Protein AF-R7AY74-F1 (afdb_monomer_lite)

Foldseek 3Di:
DKKWFFDLPQQDPPPPADWDQDPVRGTGGDIWDDDDDLVFDAPDCVSVVVRVVVVCVVTDDPSTHTDDMDDDDPPDDDPVPGDPDPPDDDDPPDDPVVVVVVVVVVVVVRVVRVVVVVVLVVQCVVPNVVSDDDPVCPDPPRCSVVVSCDDPNHRD

Secondary structure (DSSP, 8-state):
-EEEEEPSSS--TT--S-EEE-TTS-EEEPPEEE----SS----HHHHHHHHHHHHHHH--TTSPEEEEEE---S---GGGS-S-------TT--HHHHHHHHHHHHHHHHHHHHHHHHHHHHHHHH-TTSS--GGGGSTT--HHHHHTEETTEE-

Structure (mmCIF, N/CA/C/O backbone):
data_AF-R7AY74-F1
#
_entry.id   AF-R7AY74-F1
#
loop_
_atom_site.group_PDB
_atom_site.id
_atom_site.type_symbol
_atom_site.label_atom_id
_atom_site.label_alt_id
_atom_site.label_comp_id
_atom_site.label_asym_id
_atom_site.label_entity_id
_atom_site.label_seq_id
_atom_site.pdbx_PDB_ins_code
_atom_site.Cartn_x
_atom_site.Cartn_y
_atom_site.Cartn_z
_atom_site.occupancy
_atom_site.B_iso_or_equiv
_atom_site.auth_seq_id
_atom_site.auth_comp_id
_atom_site.auth_asym_id
_atom_site.auth_atom_id
_atom_site.pdbx_PDB_model_num
ATOM 1 N N . MET A 1 1 ? -2.969 -9.988 -0.281 1.00 94.00 1 MET A N 1
ATOM 2 C CA . MET A 1 1 ? -2.135 -10.478 -1.399 1.00 94.00 1 MET A CA 1
ATOM 3 C C . MET A 1 1 ? -1.436 -9.290 -2.032 1.00 94.00 1 MET A C 1
ATOM 5 O O . MET A 1 1 ? -2.048 -8.232 -2.137 1.00 94.00 1 MET A O 1
ATOM 9 N N . LEU A 1 2 ? -0.169 -9.459 -2.392 1.00 97.44 2 LEU A N 1
ATOM 10 C CA . LEU A 1 2 ? 0.653 -8.479 -3.086 1.00 97.44 2 LEU A CA 1
ATOM 11 C C . LEU A 1 2 ? 1.117 -9.087 -4.405 1.00 97.44 2 LEU A C 1
ATOM 13 O O . LEU A 1 2 ? 1.484 -10.261 -4.466 1.00 97.44 2 LEU A O 1
ATOM 17 N N . THR A 1 3 ? 1.098 -8.281 -5.454 1.00 97.75 3 THR A N 1
ATOM 18 C CA . THR A 1 3 ? 1.576 -8.668 -6.774 1.00 97.75 3 THR A CA 1
ATOM 19 C C . THR A 1 3 ? 2.360 -7.516 -7.376 1.00 97.75 3 THR A C 1
ATOM 21 O O . THR A 1 3 ? 1.857 -6.395 -7.428 1.00 97.75 3 THR A O 1
ATOM 24 N N . VAL A 1 4 ? 3.579 -7.785 -7.832 1.00 97.50 4 VAL A N 1
ATOM 25 C CA . VAL A 1 4 ? 4.525 -6.794 -8.346 1.00 97.50 4 VAL A CA 1
ATOM 26 C C . VAL A 1 4 ? 4.978 -7.225 -9.735 1.00 97.50 4 VAL A C 1
ATOM 28 O O . VAL A 1 4 ? 5.494 -8.322 -9.925 1.00 97.50 4 VAL A O 1
ATOM 31 N N . GLY A 1 5 ? 4.743 -6.359 -10.716 1.00 96.56 5 GLY A N 1
ATOM 32 C CA . GLY A 1 5 ? 5.244 -6.522 -12.075 1.00 96.56 5 GLY A CA 1
ATOM 33 C C . GLY A 1 5 ? 6.452 -5.625 -12.300 1.00 96.56 5 GLY A C 1
ATOM 34 O O . GLY A 1 5 ? 6.396 -4.429 -11.992 1.00 96.56 5 GLY A O 1
ATOM 35 N N . TYR A 1 6 ? 7.507 -6.200 -12.860 1.00 96.81 6 TYR A N 1
ATOM 36 C CA . TYR A 1 6 ? 8.756 -5.505 -13.144 1.00 96.81 6 TYR A CA 1
ATOM 37 C C . TYR A 1 6 ? 8.728 -4.790 -14.500 1.00 96.81 6 TYR A C 1
ATOM 39 O O . TYR A 1 6 ? 7.874 -5.052 -15.354 1.00 96.81 6 TYR A O 1
ATOM 47 N N . ASP A 1 7 ? 9.631 -3.831 -14.663 1.00 95.81 7 ASP A N 1
ATOM 48 C CA . ASP A 1 7 ? 9.886 -3.152 -15.929 1.00 95.81 7 ASP A CA 1
ATOM 49 C C . ASP A 1 7 ? 10.741 -4.048 -16.850 1.00 95.81 7 ASP A C 1
ATOM 51 O O . ASP A 1 7 ? 11.424 -4.966 -16.400 1.00 95.81 7 ASP A O 1
ATOM 55 N N . TYR A 1 8 ? 10.674 -3.800 -18.158 1.00 94.31 8 TYR A N 1
ATOM 56 C CA . TYR A 1 8 ? 11.547 -4.451 -19.142 1.00 94.31 8 TYR A CA 1
ATOM 57 C C . TYR A 1 8 ? 12.929 -3.781 -19.200 1.00 94.31 8 TYR A C 1
ATOM 59 O O . TYR A 1 8 ? 13.853 -4.298 -19.822 1.00 94.31 8 TYR A O 1
ATOM 67 N N . THR A 1 9 ? 13.057 -2.596 -18.599 1.00 94.38 9 THR A N 1
ATOM 68 C CA . THR A 1 9 ? 14.299 -1.830 -18.490 1.00 94.38 9 THR A CA 1
ATOM 69 C C . THR A 1 9 ? 15.007 -2.091 -17.163 1.00 94.38 9 THR A C 1
ATOM 71 O O . THR A 1 9 ? 14.381 -2.457 -16.169 1.00 94.38 9 THR A O 1
ATOM 74 N N . GLY A 1 10 ? 16.328 -1.888 -17.139 1.00 92.38 10 GLY A N 1
ATOM 75 C CA . GLY A 1 10 ? 17.119 -2.010 -15.910 1.00 92.38 10 GLY A CA 1
ATOM 76 C C . GLY A 1 10 ? 17.277 -3.445 -15.400 1.00 92.38 10 GLY A C 1
ATOM 77 O O . GLY A 1 10 ? 17.549 -3.633 -14.220 1.00 92.38 10 GLY A O 1
ATOM 78 N N . ILE A 1 11 ? 17.093 -4.447 -16.266 1.00 95.12 11 ILE A N 1
ATOM 79 C CA . ILE A 1 11 ? 17.371 -5.850 -15.947 1.00 95.12 11 ILE A CA 1
ATOM 80 C C . ILE A 1 11 ? 18.897 -6.047 -15.986 1.00 95.12 11 ILE A C 1
ATOM 82 O O . ILE A 1 11 ? 19.497 -5.739 -17.019 1.00 95.12 11 ILE A O 1
ATOM 86 N N . PRO A 1 12 ? 19.536 -6.531 -14.904 1.00 94.56 12 PRO A N 1
ATOM 87 C CA . PRO A 1 12 ? 20.966 -6.835 -14.907 1.00 94.56 12 PRO A CA 1
ATOM 88 C C . PRO A 1 12 ? 21.336 -7.882 -15.969 1.00 94.56 12 PRO A C 1
ATOM 90 O O . PRO A 1 12 ? 20.572 -8.816 -16.206 1.00 94.56 12 PRO A O 1
ATOM 93 N N . GLU A 1 13 ? 22.514 -7.761 -16.586 1.00 92.06 13 GLU A N 1
ATOM 94 C CA . GLU A 1 13 ? 22.990 -8.727 -17.595 1.00 92.06 13 GLU A CA 1
ATOM 95 C C . GLU A 1 13 ? 23.191 -10.134 -17.011 1.00 92.06 13 GLU A C 1
ATOM 97 O O . GLU A 1 13 ? 23.006 -11.134 -17.700 1.00 92.06 13 GLU A O 1
ATOM 102 N N . ASP A 1 14 ? 23.519 -10.213 -15.721 1.00 94.69 14 ASP A N 1
ATOM 103 C CA . ASP A 1 14 ? 23.696 -11.438 -14.943 1.00 94.69 14 ASP A CA 1
ATOM 104 C C . ASP A 1 14 ? 22.393 -11.920 -14.275 1.00 94.69 14 ASP A C 1
ATOM 106 O O . ASP A 1 14 ? 22.417 -12.732 -13.343 1.00 94.69 14 ASP A O 1
ATOM 110 N N . TYR A 1 15 ? 21.231 -11.423 -14.714 1.00 94.12 15 TYR A N 1
ATOM 111 C CA . TYR A 1 15 ? 19.952 -11.832 -14.147 1.00 94.12 15 TYR A CA 1
ATOM 112 C C . TYR A 1 15 ? 19.652 -13.307 -14.450 1.00 94.12 15 TYR A C 1
ATOM 114 O O . TYR A 1 15 ? 19.253 -13.678 -15.549 1.00 94.12 15 TYR A O 1
ATOM 122 N N . ALA A 1 16 ? 19.800 -14.148 -13.428 1.00 92.69 16 ALA A N 1
ATOM 123 C CA . ALA A 1 16 ? 19.565 -15.590 -13.507 1.00 92.69 16 ALA A CA 1
ATOM 124 C C . ALA A 1 16 ? 18.092 -16.008 -13.312 1.00 92.69 16 ALA A C 1
ATOM 126 O O . ALA A 1 16 ? 17.791 -17.201 -13.285 1.00 92.69 16 ALA A O 1
ATOM 127 N N . GLY A 1 17 ? 17.178 -15.054 -13.102 1.00 92.69 17 GLY A N 1
ATOM 128 C CA . GLY A 1 17 ? 15.763 -15.351 -12.882 1.00 92.69 17 GLY A CA 1
ATOM 129 C C . GLY A 1 17 ? 14.995 -15.611 -14.178 1.00 92.69 17 GLY A C 1
ATOM 130 O O . GLY A 1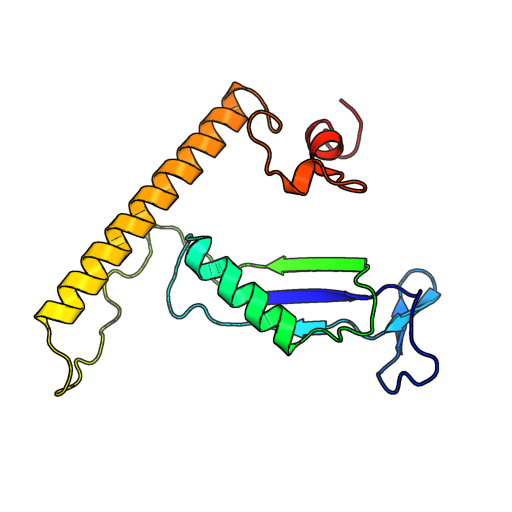 17 ? 15.458 -15.320 -15.280 1.00 92.69 17 GLY A O 1
ATOM 131 N N . THR A 1 18 ? 13.782 -16.142 -14.041 1.00 95.62 18 THR A N 1
ATOM 132 C CA . THR A 1 18 ? 12.907 -16.428 -15.181 1.00 95.62 18 THR A CA 1
ATOM 133 C C . THR A 1 18 ? 12.481 -15.140 -15.880 1.00 95.62 18 THR A C 1
ATOM 135 O O . THR A 1 18 ? 11.996 -14.200 -15.245 1.00 95.62 18 THR A O 1
ATOM 138 N N . LEU A 1 19 ? 12.612 -15.127 -17.204 1.00 95.88 19 LEU A N 1
ATOM 139 C CA . LEU A 1 19 ? 12.103 -14.070 -18.069 1.00 95.88 19 LEU A CA 1
ATOM 140 C C . LEU A 1 19 ? 10.875 -14.569 -18.833 1.00 95.88 19 LEU A C 1
ATOM 142 O O . LEU A 1 19 ? 10.835 -15.709 -19.295 1.00 95.88 19 LEU A O 1
ATOM 146 N N . GLU A 1 20 ? 9.886 -13.701 -18.997 1.00 95.31 20 GLU A N 1
ATOM 147 C CA . GLU A 1 20 ? 8.658 -13.969 -19.741 1.00 95.31 20 GLU A CA 1
ATOM 148 C C . GLU A 1 20 ? 8.378 -12.851 -20.752 1.00 95.31 20 GLU A C 1
ATOM 150 O O . GLU A 1 20 ? 8.834 -11.716 -20.596 1.00 95.31 20 GLU A O 1
ATOM 155 N N . GLN A 1 21 ? 7.636 -13.159 -21.818 1.00 94.62 21 GLN A N 1
ATOM 156 C CA . GLN A 1 21 ? 7.152 -12.124 -22.728 1.00 94.62 21 GLN A CA 1
ATOM 157 C C . GLN A 1 21 ? 5.827 -11.567 -22.228 1.00 94.62 21 GLN A C 1
ATOM 159 O O . GLN A 1 21 ? 4.860 -12.299 -22.020 1.00 94.62 21 GLN A O 1
ATOM 164 N N . ASN A 1 22 ? 5.769 -10.248 -22.063 1.00 90.50 22 ASN A N 1
ATOM 165 C CA . ASN A 1 22 ? 4.524 -9.581 -21.717 1.00 90.50 22 ASN A CA 1
ATOM 166 C C . ASN A 1 22 ? 3.594 -9.437 -22.938 1.00 90.50 22 ASN A C 1
ATOM 168 O O . ASN A 1 22 ? 3.969 -9.695 -24.079 1.00 90.50 22 ASN A O 1
ATOM 172 N N . HIS A 1 23 ? 2.377 -8.940 -22.699 1.00 88.19 23 HIS A N 1
ATOM 173 C CA . HIS A 1 23 ? 1.374 -8.700 -23.746 1.00 88.19 23 HIS A CA 1
ATOM 174 C C . HIS A 1 23 ? 1.849 -7.766 -24.882 1.00 88.19 23 HIS A C 1
ATOM 176 O O . HIS A 1 23 ? 1.306 -7.807 -25.979 1.00 88.19 23 HIS A O 1
ATOM 182 N N . TYR A 1 24 ? 2.873 -6.943 -24.638 1.00 90.44 24 TYR A N 1
ATOM 183 C CA . TYR A 1 24 ? 3.458 -6.017 -25.613 1.00 90.44 24 TYR A CA 1
ATOM 184 C C . TYR A 1 24 ? 4.696 -6.593 -26.329 1.00 90.44 24 TYR A C 1
ATOM 186 O O . TYR A 1 24 ? 5.415 -5.845 -26.993 1.00 90.44 24 TYR A O 1
ATOM 194 N N . GLY A 1 25 ? 4.987 -7.890 -26.166 1.00 92.69 25 GLY A N 1
ATOM 195 C CA . GLY A 1 25 ? 6.137 -8.564 -26.779 1.00 92.69 25 GLY A CA 1
ATOM 196 C C . GLY A 1 25 ? 7.492 -8.159 -26.194 1.00 92.69 25 GLY A C 1
ATOM 197 O O . GLY A 1 25 ? 8.523 -8.325 -26.842 1.00 92.69 25 GLY A O 1
ATOM 198 N N . LYS A 1 26 ? 7.519 -7.568 -24.993 1.00 94.12 26 LYS A N 1
ATOM 199 C CA . LYS A 1 26 ? 8.767 -7.233 -24.293 1.00 94.12 26 LYS A CA 1
ATOM 200 C C . LYS A 1 26 ? 9.140 -8.349 -23.329 1.00 94.12 26 LYS A C 1
ATOM 202 O O . LYS A 1 26 ? 8.284 -8.822 -22.582 1.00 94.12 26 LYS A O 1
ATOM 207 N N . THR A 1 27 ? 10.422 -8.698 -23.312 1.00 94.94 27 THR A N 1
ATOM 208 C CA . THR A 1 27 ? 11.013 -9.575 -22.300 1.00 94.94 27 THR A CA 1
ATOM 209 C C . THR A 1 27 ? 11.051 -8.846 -20.964 1.00 94.94 27 THR A C 1
ATOM 211 O O . THR A 1 27 ? 11.649 -7.776 -20.857 1.00 94.94 27 THR A O 1
ATOM 214 N N . VAL A 1 28 ? 10.390 -9.407 -19.959 1.00 96.06 28 VAL A N 1
ATOM 215 C CA . VAL A 1 28 ? 10.325 -8.875 -18.596 1.00 96.06 28 VAL A CA 1
ATOM 216 C C . VAL A 1 28 ? 10.671 -9.971 -17.592 1.00 96.06 28 VAL A C 1
ATOM 218 O O . VAL A 1 28 ? 10.434 -11.146 -17.877 1.00 96.06 28 VAL A O 1
ATOM 221 N N . PRO A 1 29 ? 11.194 -9.623 -16.409 1.00 96.94 29 PRO A N 1
ATOM 222 C CA . PRO A 1 29 ? 11.307 -10.571 -15.313 1.00 96.94 29 PRO A CA 1
ATOM 223 C C . PRO A 1 29 ? 9.933 -11.076 -14.884 1.00 96.94 29 PRO A C 1
ATOM 225 O O . PRO A 1 29 ? 8.963 -10.308 -14.858 1.00 96.94 29 PRO A O 1
ATOM 228 N N . GLN A 1 30 ? 9.872 -12.352 -14.511 1.00 95.69 30 GLN A N 1
ATOM 229 C CA . GLN A 1 30 ? 8.656 -12.957 -13.991 1.00 95.69 30 GLN A CA 1
ATOM 230 C C . GLN A 1 30 ? 8.137 -12.172 -12.780 1.00 95.69 30 GLN A C 1
ATOM 232 O O . GLN A 1 30 ? 8.888 -11.791 -11.880 1.00 95.69 30 GLN A O 1
ATOM 237 N N . MET A 1 31 ? 6.830 -11.923 -12.761 1.00 95.38 31 MET A N 1
ATOM 238 C CA . MET A 1 31 ? 6.183 -11.182 -11.680 1.00 95.38 31 MET A CA 1
ATOM 239 C C . MET A 1 31 ? 6.370 -11.832 -10.300 1.00 95.38 31 MET A C 1
ATOM 241 O O . MET A 1 31 ? 6.220 -13.043 -10.129 1.00 95.38 31 MET A O 1
ATOM 245 N N . ALA A 1 32 ? 6.588 -11.000 -9.281 1.00 96.31 32 ALA A N 1
ATOM 246 C CA . ALA A 1 32 ? 6.558 -11.438 -7.892 1.00 96.31 32 ALA A CA 1
ATOM 247 C C . ALA A 1 32 ? 5.123 -11.406 -7.357 1.00 96.31 32 ALA A C 1
ATOM 249 O O . ALA A 1 32 ? 4.367 -10.458 -7.587 1.00 96.31 32 ALA A O 1
ATOM 250 N N . HIS A 1 33 ? 4.731 -12.440 -6.622 1.00 96.81 33 HIS A N 1
ATOM 251 C CA . HIS A 1 33 ? 3.422 -12.512 -5.988 1.00 96.81 33 HIS A CA 1
ATOM 252 C C . HIS A 1 33 ? 3.519 -13.215 -4.638 1.00 96.81 33 HIS A C 1
ATOM 254 O O . HIS A 1 33 ? 4.356 -14.087 -4.433 1.00 96.81 33 HIS A O 1
ATOM 260 N N . GLY A 1 34 ? 2.654 -12.826 -3.707 1.00 96.69 34 GLY A N 1
ATOM 261 C CA . GLY A 1 34 ? 2.621 -13.421 -2.381 1.00 96.69 34 GLY A CA 1
ATOM 262 C C . GLY A 1 34 ? 1.381 -13.029 -1.592 1.00 96.69 34 GLY A C 1
ATOM 263 O O . GLY A 1 34 ? 0.638 -12.102 -1.934 1.00 96.69 34 GLY A O 1
ATOM 264 N N . SER A 1 35 ? 1.140 -13.732 -0.494 1.00 96.69 35 SER A N 1
ATOM 265 C CA . SER A 1 35 ? 0.045 -13.440 0.426 1.00 96.69 35 SER A CA 1
ATOM 266 C C . SER A 1 35 ? 0.504 -13.585 1.864 1.00 96.69 35 SER A C 1
ATOM 268 O O . SER A 1 35 ? 1.280 -14.477 2.178 1.00 96.69 35 SER A O 1
ATOM 270 N N . THR A 1 36 ? -0.023 -12.737 2.742 1.00 96.44 36 THR A N 1
ATOM 271 C CA . THR A 1 36 ? 0.223 -12.808 4.181 1.00 96.44 36 THR A CA 1
ATOM 272 C C . THR A 1 36 ? -1.104 -12.683 4.921 1.00 96.44 36 THR A C 1
ATOM 274 O O . THR A 1 36 ? -1.994 -11.949 4.478 1.00 96.44 36 THR A O 1
ATOM 277 N N . ASN A 1 37 ? -1.242 -13.420 6.022 1.00 94.94 37 ASN A N 1
ATOM 278 C CA . ASN A 1 37 ? -2.409 -13.356 6.894 1.00 94.94 37 ASN A CA 1
ATOM 279 C C . ASN A 1 37 ? -2.177 -12.308 7.985 1.00 94.94 37 ASN A C 1
ATOM 281 O O . ASN A 1 37 ? -1.113 -12.259 8.596 1.00 94.94 37 ASN A O 1
ATOM 285 N N . LEU A 1 38 ? -3.198 -11.496 8.264 1.00 91.81 38 LEU A N 1
ATOM 286 C CA . LEU A 1 38 ? -3.146 -10.462 9.308 1.00 91.81 38 LEU A CA 1
ATOM 287 C C . LEU A 1 38 ? -3.487 -11.003 10.709 1.00 91.81 38 LEU A C 1
ATOM 289 O O . LEU A 1 38 ? -3.476 -10.251 11.680 1.00 91.81 38 LEU A O 1
ATOM 293 N N . GLY A 1 39 ? -3.837 -12.288 10.818 1.00 89.19 39 GLY A N 1
ATOM 294 C CA . GLY A 1 39 ? -4.219 -12.961 12.067 1.00 89.19 39 GLY A CA 1
ATOM 295 C C . GLY A 1 39 ? -5.629 -12.631 12.571 1.00 89.19 39 GLY A C 1
ATOM 296 O O . GLY A 1 39 ? -6.252 -13.468 13.211 1.00 89.19 39 GLY A O 1
ATOM 297 N N . ARG A 1 40 ? -6.163 -11.451 12.243 1.00 87.94 40 ARG A N 1
ATOM 298 C CA . ARG A 1 40 ? -7.545 -11.039 12.530 1.00 87.94 40 ARG A CA 1
ATOM 299 C C . ARG A 1 40 ? -8.118 -10.189 11.400 1.00 87.94 40 ARG A C 1
ATOM 301 O O . ARG A 1 40 ? -7.366 -9.604 10.617 1.00 87.94 40 ARG A O 1
ATOM 308 N N . PHE A 1 41 ? -9.441 -10.057 11.361 1.00 91.12 41 PHE A N 1
ATOM 309 C CA . PHE A 1 41 ? -10.093 -9.047 10.530 1.00 91.12 41 PHE A CA 1
ATOM 310 C C . PHE A 1 41 ? -9.737 -7.650 11.045 1.00 91.12 41 PHE A C 1
ATOM 312 O O . PHE A 1 41 ? -9.829 -7.375 12.240 1.00 91.12 41 PHE A O 1
ATOM 319 N N . THR A 1 42 ? -9.289 -6.769 10.154 1.00 90.25 42 THR A N 1
ATOM 320 C CA . THR A 1 42 ? -8.891 -5.407 10.517 1.00 90.25 42 THR A CA 1
ATOM 321 C C . THR A 1 42 ? -9.041 -4.459 9.334 1.00 90.25 42 THR A C 1
ATOM 323 O O . THR A 1 42 ? -8.845 -4.849 8.185 1.00 90.25 42 THR A O 1
ATOM 326 N N . ALA A 1 43 ? -9.365 -3.202 9.633 1.00 90.88 43 ALA A N 1
ATOM 327 C CA . ALA A 1 43 ? -9.334 -2.082 8.692 1.00 90.88 43 ALA A CA 1
ATOM 328 C C . ALA A 1 43 ? -8.227 -1.061 9.037 1.00 90.88 43 ALA A C 1
ATOM 330 O O . ALA A 1 43 ? -8.140 0.004 8.426 1.00 90.88 43 ALA A O 1
ATOM 331 N N . SER A 1 44 ? -7.374 -1.366 10.022 1.00 90.44 44 SER A N 1
ATOM 332 C CA . SER A 1 44 ? -6.303 -0.472 10.468 1.00 90.44 44 SER A CA 1
ATOM 333 C C . SER A 1 44 ? -5.147 -0.473 9.469 1.00 90.44 44 SER A C 1
ATOM 335 O O . SER A 1 44 ? -4.505 -1.501 9.228 1.00 90.44 44 SER A O 1
ATOM 337 N N . ALA A 1 45 ? -4.823 0.701 8.926 1.00 90.38 45 ALA A N 1
ATOM 338 C CA . ALA A 1 45 ? -3.653 0.876 8.078 1.00 90.38 45 ALA A CA 1
ATOM 339 C C . ALA A 1 45 ? -2.362 0.642 8.875 1.00 90.38 45 ALA A C 1
ATOM 341 O O . ALA A 1 45 ? -1.403 0.111 8.320 1.00 90.38 45 ALA A O 1
ATOM 342 N N . ARG A 1 46 ? -2.353 0.942 10.183 1.00 90.75 46 ARG A N 1
ATOM 343 C CA . ARG A 1 46 ? -1.219 0.639 11.077 1.00 90.75 46 ARG A CA 1
ATOM 344 C C . ARG A 1 46 ? -0.913 -0.855 11.173 1.00 90.75 46 ARG A C 1
ATOM 346 O O . ARG A 1 46 ? 0.230 -1.208 11.425 1.00 90.75 46 ARG A O 1
ATOM 353 N N . THR A 1 47 ? -1.909 -1.717 10.965 1.00 91.69 47 THR A N 1
ATOM 354 C CA . THR A 1 47 ? -1.712 -3.175 10.922 1.00 91.69 47 THR A CA 1
ATOM 355 C C . THR A 1 47 ? -1.420 -3.657 9.500 1.00 91.69 47 THR A C 1
ATOM 357 O O . THR A 1 47 ? -0.500 -4.443 9.286 1.00 91.69 47 THR A O 1
ATOM 360 N N . MET A 1 48 ? -2.173 -3.170 8.509 1.00 94.44 48 MET A N 1
ATOM 361 C CA . MET A 1 48 ? -2.054 -3.635 7.123 1.00 94.44 48 MET A CA 1
ATOM 362 C C . MET A 1 48 ? -0.744 -3.210 6.453 1.00 94.44 48 MET A C 1
ATOM 364 O O . MET A 1 48 ? -0.121 -4.020 5.772 1.00 94.44 48 MET A O 1
ATOM 368 N N . VAL A 1 49 ? -0.316 -1.955 6.627 1.00 94.44 49 VAL A N 1
ATOM 369 C CA . VAL A 1 49 ? 0.855 -1.412 5.922 1.00 94.44 49 VAL A CA 1
ATOM 370 C C . VAL A 1 49 ? 2.136 -2.161 6.297 1.00 94.44 49 VAL A C 1
ATOM 372 O O . VAL A 1 49 ? 2.788 -2.643 5.373 1.00 94.44 49 VAL A O 1
ATOM 375 N N . PRO A 1 50 ? 2.489 -2.359 7.584 1.00 96.19 50 PRO A N 1
ATOM 376 C CA . PRO A 1 50 ? 3.692 -3.115 7.935 1.00 96.19 50 PRO A CA 1
ATOM 377 C C . PRO A 1 50 ? 3.673 -4.553 7.410 1.00 96.19 50 PRO A C 1
ATOM 379 O O . PRO A 1 50 ? 4.697 -5.053 6.958 1.00 96.19 50 PRO A O 1
ATOM 382 N N . ALA A 1 51 ? 2.508 -5.211 7.413 1.00 96.31 51 ALA A N 1
ATOM 383 C CA . ALA A 1 51 ? 2.378 -6.566 6.884 1.00 96.31 51 ALA A CA 1
ATOM 384 C C . ALA A 1 51 ? 2.635 -6.626 5.368 1.00 96.31 51 ALA A C 1
ATOM 386 O O . ALA A 1 51 ? 3.316 -7.534 4.897 1.00 96.31 51 ALA A O 1
ATOM 387 N N . VAL A 1 52 ? 2.121 -5.653 4.606 1.00 96.69 52 VAL A N 1
ATOM 388 C CA . VAL A 1 52 ? 2.367 -5.560 3.157 1.00 96.69 52 VAL A CA 1
ATOM 389 C C . VAL A 1 52 ? 3.814 -5.171 2.859 1.00 96.69 52 VAL A C 1
ATOM 391 O O . VAL A 1 52 ? 4.389 -5.719 1.926 1.00 96.69 52 VAL A O 1
ATOM 394 N N . VAL A 1 53 ? 4.415 -4.275 3.648 1.00 96.88 53 VAL A N 1
ATOM 395 C CA . VAL A 1 53 ? 5.833 -3.896 3.509 1.00 96.88 53 VAL A CA 1
ATOM 396 C C . VAL A 1 53 ? 6.738 -5.098 3.756 1.00 96.88 53 VAL A C 1
ATOM 398 O O . VAL A 1 53 ? 7.600 -5.373 2.932 1.00 96.88 53 VAL A O 1
ATOM 401 N N . ARG A 1 54 ? 6.496 -5.870 4.821 1.00 97.69 54 ARG A N 1
ATOM 402 C CA . ARG A 1 54 ? 7.252 -7.100 5.081 1.00 97.69 54 ARG A CA 1
ATOM 403 C C . ARG A 1 54 ? 7.125 -8.088 3.921 1.00 97.69 54 ARG A C 1
ATOM 405 O O . ARG A 1 54 ? 8.125 -8.587 3.427 1.00 97.69 54 ARG A O 1
ATOM 412 N N . LEU A 1 55 ? 5.902 -8.309 3.435 1.00 97.44 55 LEU A N 1
ATOM 413 C CA . LEU A 1 55 ? 5.674 -9.177 2.280 1.00 97.44 55 LEU A CA 1
ATOM 414 C C . LEU A 1 55 ? 6.405 -8.666 1.027 1.00 97.44 55 LEU A C 1
ATOM 416 O O . LEU A 1 55 ? 6.934 -9.467 0.269 1.00 97.44 55 LEU A O 1
ATOM 420 N N . TYR A 1 56 ? 6.446 -7.350 0.807 1.00 97.81 56 TYR A N 1
ATOM 421 C CA . TYR A 1 56 ? 7.200 -6.741 -0.289 1.00 97.81 56 TYR A CA 1
ATOM 422 C C . TYR A 1 56 ? 8.699 -7.031 -0.163 1.00 97.81 56 TYR A C 1
ATOM 424 O O . TYR A 1 56 ? 9.320 -7.450 -1.133 1.00 97.81 56 TYR A O 1
ATOM 432 N N . GLU A 1 57 ? 9.275 -6.850 1.025 1.00 97.06 57 GLU A N 1
ATOM 433 C CA . GLU A 1 57 ? 10.695 -7.119 1.274 1.00 97.06 57 GLU A CA 1
ATOM 434 C C . GLU A 1 57 ? 11.067 -8.595 1.099 1.00 97.06 57 GLU A C 1
ATOM 436 O O . GLU A 1 57 ? 12.191 -8.884 0.697 1.00 97.06 57 GLU A O 1
ATOM 441 N N . GLU A 1 58 ? 10.132 -9.507 1.374 1.00 97.38 58 GLU A N 1
ATOM 442 C CA . GLU A 1 58 ? 10.314 -10.952 1.212 1.00 97.38 58 GLU A CA 1
ATOM 443 C C . GLU A 1 58 ? 10.266 -11.401 -0.257 1.00 97.38 58 GLU A C 1
ATOM 445 O O . GLU A 1 58 ? 11.053 -12.260 -0.651 1.00 97.38 58 GLU A O 1
ATOM 450 N N . ILE A 1 59 ? 9.347 -10.859 -1.070 1.00 96.88 59 ILE A N 1
ATOM 451 C CA . ILE A 1 59 ? 9.075 -11.400 -2.419 1.00 96.88 59 ILE A CA 1
ATOM 452 C C . ILE A 1 59 ? 9.716 -10.615 -3.570 1.00 96.88 59 ILE A C 1
ATOM 45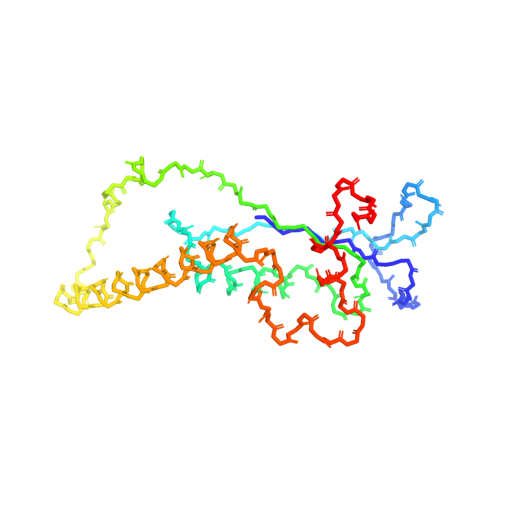4 O O . ILE A 1 59 ? 9.744 -11.118 -4.693 1.00 96.88 59 ILE A O 1
ATOM 458 N N . VAL A 1 60 ? 10.152 -9.372 -3.347 1.00 96.81 60 VAL A N 1
ATOM 459 C CA . VAL A 1 60 ? 10.597 -8.477 -4.429 1.00 96.81 60 VAL A CA 1
ATOM 460 C C . VAL A 1 60 ? 12.118 -8.475 -4.574 1.00 96.81 60 VAL A C 1
ATOM 462 O O . VAL A 1 60 ? 12.843 -8.222 -3.613 1.00 96.81 60 VAL A O 1
ATOM 465 N N . ASP A 1 61 ? 12.612 -8.676 -5.802 1.00 95.38 61 ASP A N 1
ATOM 466 C CA . ASP A 1 61 ? 14.034 -8.503 -6.123 1.00 95.38 61 ASP A CA 1
ATOM 467 C C . ASP A 1 61 ? 14.355 -7.006 -6.238 1.00 95.38 61 ASP A C 1
ATOM 469 O O . ASP A 1 61 ? 13.882 -6.306 -7.135 1.00 95.38 61 ASP A O 1
ATOM 473 N N . LYS A 1 62 ? 15.189 -6.515 -5.317 1.00 94.69 62 LYS A N 1
ATOM 474 C CA . LYS A 1 62 ? 15.578 -5.101 -5.215 1.00 94.69 62 LYS A CA 1
ATOM 475 C C . LYS A 1 62 ? 16.459 -4.623 -6.374 1.00 94.69 62 LYS A C 1
ATOM 477 O O . LYS A 1 62 ? 16.648 -3.419 -6.515 1.00 94.69 62 LYS A O 1
ATOM 482 N N . ARG A 1 63 ? 17.010 -5.536 -7.181 1.00 95.06 63 ARG A N 1
ATOM 483 C CA . ARG A 1 63 ? 17.807 -5.202 -8.374 1.00 95.06 63 ARG A CA 1
ATOM 484 C C . ARG A 1 63 ? 16.936 -4.855 -9.579 1.00 95.06 63 ARG A C 1
ATOM 486 O O . ARG A 1 63 ? 17.451 -4.320 -10.552 1.00 95.06 63 ARG A O 1
ATOM 493 N N . LEU A 1 64 ? 15.642 -5.176 -9.529 1.00 96.12 64 LEU A N 1
ATOM 494 C CA . LEU A 1 64 ? 14.707 -4.963 -10.626 1.00 96.12 64 LEU A CA 1
ATOM 495 C C . LEU A 1 64 ? 13.860 -3.711 -10.401 1.00 96.12 64 LEU A C 1
ATOM 497 O O . LEU A 1 64 ? 13.430 -3.408 -9.286 1.00 96.12 64 LEU A O 1
ATOM 501 N N . LEU A 1 65 ? 13.557 -3.002 -11.487 1.00 96.50 65 LEU A N 1
ATOM 502 C CA . LEU A 1 65 ? 12.672 -1.843 -11.444 1.00 96.50 65 LEU A CA 1
ATOM 503 C C . LEU A 1 65 ? 11.208 -2.282 -11.398 1.00 96.50 65 LEU A C 1
ATOM 505 O O . LEU A 1 65 ? 10.759 -3.104 -12.197 1.00 96.50 65 LEU A O 1
ATOM 509 N N . VAL A 1 66 ? 10.438 -1.709 -10.475 1.00 95.75 66 VAL A N 1
ATOM 510 C CA . VAL A 1 66 ? 9.003 -1.981 -10.352 1.00 95.75 66 VAL A CA 1
ATOM 511 C C . VAL A 1 66 ? 8.223 -1.118 -11.339 1.00 95.75 66 VAL A C 1
ATOM 513 O O . VAL A 1 66 ? 8.277 0.108 -11.287 1.00 95.75 66 VAL A O 1
ATOM 516 N N . ARG A 1 67 ? 7.426 -1.761 -12.198 1.00 94.50 67 ARG A N 1
ATOM 517 C CA . ARG A 1 67 ? 6.540 -1.086 -13.158 1.00 94.50 67 ARG A CA 1
ATOM 518 C C . ARG A 1 67 ? 5.130 -0.896 -12.621 1.00 94.50 67 ARG A C 1
ATOM 520 O O . ARG A 1 67 ? 4.482 0.110 -12.905 1.00 94.50 67 ARG A O 1
ATOM 527 N N . ARG A 1 68 ? 4.612 -1.900 -11.911 1.00 93.56 68 ARG A N 1
ATOM 528 C CA . ARG A 1 68 ? 3.235 -1.924 -11.400 1.00 93.56 68 ARG A CA 1
ATOM 529 C C . ARG A 1 68 ? 3.129 -2.765 -10.139 1.00 93.56 68 ARG A C 1
ATOM 531 O O . ARG A 1 68 ? 3.843 -3.751 -9.985 1.00 93.56 68 ARG A O 1
ATOM 538 N N . MET A 1 69 ? 2.184 -2.410 -9.278 1.00 95.75 69 MET A N 1
ATOM 539 C CA . MET A 1 69 ? 1.913 -3.125 -8.037 1.00 95.75 69 MET A CA 1
ATOM 540 C C . MET A 1 69 ? 0.408 -3.185 -7.774 1.00 95.75 69 MET A C 1
ATOM 542 O O . MET A 1 69 ? -0.298 -2.192 -7.953 1.00 95.75 69 MET A O 1
ATOM 546 N N . TYR A 1 70 ? -0.063 -4.339 -7.310 1.00 96.38 70 TYR A N 1
ATOM 547 C CA . TYR A 1 70 ? -1.440 -4.576 -6.896 1.00 96.38 70 TYR A CA 1
ATOM 548 C C . TYR A 1 70 ? -1.466 -5.095 -5.463 1.00 96.38 70 TYR A C 1
ATOM 550 O O . TYR A 1 70 ? -0.749 -6.034 -5.119 1.00 96.38 70 TYR A O 1
ATOM 558 N N . VAL A 1 71 ? -2.326 -4.502 -4.639 1.00 95.88 71 VAL A N 1
ATOM 559 C CA . VAL A 1 71 ? -2.616 -4.974 -3.284 1.00 95.88 71 VAL A CA 1
ATOM 560 C C . VAL A 1 71 ? -4.085 -5.355 -3.231 1.00 95.88 71 VAL A C 1
ATOM 562 O O . VAL A 1 71 ? -4.949 -4.538 -3.541 1.00 95.88 71 VAL A O 1
ATOM 565 N N . VAL A 1 72 ? -4.360 -6.599 -2.847 1.00 96.44 72 VAL A N 1
ATOM 566 C CA . VAL A 1 72 ? -5.718 -7.150 -2.781 1.00 96.44 72 VAL A CA 1
ATOM 567 C C . VAL A 1 72 ? -6.006 -7.621 -1.360 1.00 96.44 72 VAL A C 1
ATOM 569 O O . VAL A 1 72 ? -5.250 -8.423 -0.794 1.00 96.44 72 VAL A O 1
ATOM 572 N N . ALA A 1 73 ? -7.097 -7.113 -0.787 1.00 94.88 73 ALA A N 1
ATOM 573 C CA . ALA A 1 73 ? -7.657 -7.602 0.465 1.00 94.88 73 ALA A CA 1
ATOM 574 C C . ALA A 1 73 ? -8.557 -8.810 0.173 1.00 94.88 73 ALA A C 1
ATOM 576 O O . ALA A 1 73 ? -9.518 -8.701 -0.584 1.00 94.88 73 ALA A O 1
ATOM 577 N N . ASN A 1 74 ? -8.233 -9.952 0.775 1.00 93.94 74 ASN A N 1
ATOM 578 C CA . ASN A 1 74 ? -9.008 -11.187 0.653 1.00 93.94 74 ASN A CA 1
ATOM 579 C C . ASN A 1 74 ? -9.841 -11.405 1.922 1.00 93.94 74 ASN A C 1
ATOM 581 O O . ASN A 1 74 ? -9.485 -10.883 2.978 1.00 93.94 74 ASN A O 1
ATOM 585 N N . HIS A 1 75 ? -10.909 -12.203 1.821 1.00 93.44 75 HIS A N 1
ATOM 586 C CA . HIS A 1 75 ? -11.810 -12.520 2.940 1.00 93.44 75 HIS A CA 1
ATOM 587 C C . HIS A 1 75 ? -12.404 -11.266 3.606 1.00 93.44 75 HIS A C 1
ATOM 589 O O . HIS A 1 75 ? -12.437 -11.141 4.826 1.00 93.44 75 HIS A O 1
ATOM 595 N N . VAL A 1 76 ? -12.842 -10.301 2.796 1.00 94.62 76 VAL A N 1
ATOM 59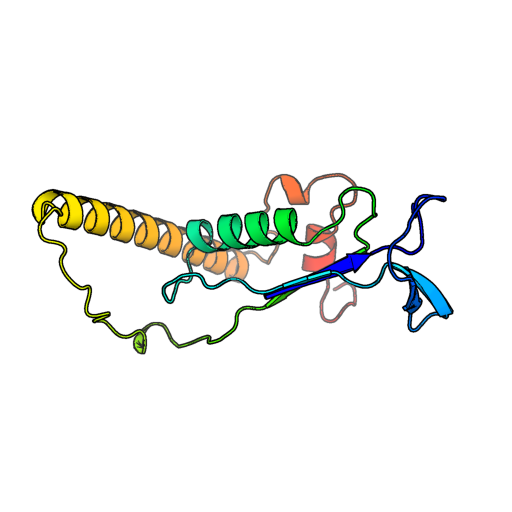6 C CA . VAL A 1 76 ? -13.462 -9.074 3.305 1.00 94.62 76 VAL A CA 1
ATOM 597 C C . VAL A 1 76 ? -14.854 -9.395 3.844 1.00 94.62 76 VAL A C 1
ATOM 599 O O . VAL A 1 76 ? -15.669 -9.996 3.148 1.00 94.62 76 VAL A O 1
ATOM 602 N N . ILE A 1 77 ? -15.126 -8.957 5.070 1.00 94.88 77 ILE A N 1
ATOM 603 C CA . ILE A 1 77 ? -16.427 -9.086 5.731 1.00 94.88 77 ILE A CA 1
ATOM 604 C C . ILE A 1 77 ? -16.918 -7.715 6.196 1.00 94.88 77 ILE A C 1
ATOM 606 O O . ILE A 1 77 ? -16.131 -6.773 6.328 1.00 94.88 77 ILE A O 1
ATOM 610 N N . ARG A 1 78 ? -18.226 -7.587 6.443 1.00 93.75 78 ARG A N 1
ATOM 611 C CA . ARG A 1 78 ? -18.775 -6.364 7.041 1.00 93.75 78 ARG A CA 1
ATOM 612 C C . ARG A 1 78 ? -18.346 -6.295 8.501 1.00 93.75 78 ARG A C 1
ATOM 614 O O . ARG A 1 78 ? -18.295 -7.308 9.187 1.00 93.75 78 ARG A O 1
ATOM 621 N N . GLU A 1 79 ? -18.104 -5.085 8.991 1.00 88.38 79 GLU A N 1
ATOM 622 C CA . GLU A 1 79 ? -17.640 -4.867 10.365 1.00 88.38 79 GLU A CA 1
ATOM 623 C C . GLU A 1 79 ? -18.587 -5.464 11.423 1.00 88.38 79 GLU A C 1
ATOM 625 O O . GLU A 1 79 ? -18.139 -6.027 12.414 1.00 88.38 79 GLU A O 1
ATOM 630 N N . GLN A 1 80 ? -19.897 -5.398 11.184 1.00 90.06 80 GLN A N 1
ATOM 631 C CA . GLN A 1 80 ? -20.921 -5.969 12.066 1.00 90.06 80 GLN A CA 1
ATOM 632 C C . GLN A 1 80 ? -20.928 -7.506 12.115 1.00 90.06 80 GLN A C 1
ATOM 634 O O . GLN A 1 80 ? -21.471 -8.071 13.059 1.00 90.06 80 GLN A O 1
ATOM 639 N N . ASP A 1 81 ? -20.332 -8.163 11.115 1.00 91.38 81 ASP A N 1
ATOM 640 C CA . ASP A 1 81 ? -20.266 -9.623 11.006 1.00 91.38 81 ASP A CA 1
ATOM 641 C C . ASP A 1 81 ? -18.935 -10.178 11.545 1.00 91.38 81 ASP A C 1
ATOM 643 O O . ASP A 1 81 ? -18.696 -11.383 11.477 1.00 91.38 81 ASP A O 1
ATOM 647 N N . VAL A 1 82 ? -18.041 -9.316 12.054 1.00 86.56 82 VAL A N 1
ATOM 648 C CA . VAL A 1 82 ? -16.769 -9.751 12.641 1.00 86.56 82 VAL A CA 1
ATOM 649 C C . VAL A 1 82 ? -17.067 -10.603 13.880 1.00 86.56 82 VAL A C 1
ATOM 651 O O . VAL A 1 82 ? -17.722 -10.110 14.806 1.00 86.56 82 VAL A O 1
ATOM 654 N N . PRO A 1 83 ? -16.589 -11.862 13.938 1.00 84.00 83 PRO A N 1
ATOM 655 C CA . PRO A 1 83 ? -16.765 -12.702 15.115 1.00 84.00 83 PRO A CA 1
ATOM 656 C C . PRO A 1 83 ? -16.175 -12.010 16.346 1.00 84.00 83 PRO A C 1
ATOM 658 O O . PRO A 1 83 ? -15.002 -11.635 16.346 1.00 84.00 83 PRO A O 1
ATOM 661 N N . ARG A 1 84 ? -16.993 -11.817 17.388 1.00 68.31 84 ARG A N 1
ATOM 662 C CA . ARG A 1 84 ? -16.556 -11.167 18.637 1.00 68.31 84 ARG A CA 1
ATOM 663 C C . ARG A 1 84 ? -15.586 -12.035 19.436 1.00 68.31 84 ARG A C 1
ATOM 665 O O . ARG A 1 84 ? -14.740 -11.500 20.146 1.00 68.31 84 ARG A O 1
ATOM 672 N N . ASP A 1 85 ? -15.680 -13.347 19.245 1.00 58.41 85 ASP A N 1
ATOM 673 C CA . ASP A 1 85 ? -14.968 -14.347 20.022 1.00 58.41 85 ASP A CA 1
ATOM 674 C C . ASP A 1 85 ? -14.067 -15.184 19.113 1.00 58.41 85 ASP A C 1
ATOM 676 O O . ASP A 1 85 ? -14.438 -16.247 18.620 1.00 58.41 85 ASP A O 1
ATOM 680 N N . THR A 1 86 ? -12.833 -14.734 18.906 1.00 56.84 86 THR A N 1
ATOM 681 C CA . THR A 1 86 ? -11.748 -15.708 18.753 1.00 56.84 86 THR A CA 1
ATOM 682 C C . THR A 1 86 ? -11.459 -16.238 20.146 1.00 56.84 86 THR A C 1
ATOM 684 O O . THR A 1 86 ? -10.878 -15.515 20.955 1.00 56.84 86 THR A O 1
ATOM 687 N N . CYS A 1 87 ? -11.889 -17.469 20.438 1.00 50.19 87 CYS A N 1
ATOM 688 C CA . CYS A 1 87 ? -11.454 -18.200 21.623 1.00 50.19 87 CYS A CA 1
ATOM 689 C C . CYS A 1 87 ? -9.921 -18.202 21.647 1.00 50.19 87 CYS A C 1
ATOM 691 O O . CYS A 1 87 ? -9.276 -18.949 20.915 1.00 50.19 87 CYS A O 1
ATOM 693 N N . MET A 1 88 ? -9.333 -17.314 22.443 1.00 57.28 88 MET A N 1
ATOM 694 C CA . MET A 1 88 ? -7.912 -17.356 22.735 1.00 57.28 88 MET A CA 1
ATOM 695 C C . MET A 1 88 ? -7.709 -18.419 23.801 1.00 57.28 88 MET A C 1
ATOM 697 O O . MET A 1 88 ? -8.322 -18.365 24.866 1.00 57.28 88 MET A O 1
ATOM 701 N N . GLN A 1 89 ? -6.839 -19.378 23.510 1.00 62.16 89 GLN A N 1
ATOM 702 C CA . GLN A 1 89 ? -6.300 -20.239 24.544 1.00 62.16 89 GLN A CA 1
ATOM 703 C C . GLN A 1 89 ? -5.484 -19.354 25.491 1.00 62.16 89 GLN A C 1
ATOM 705 O O . GLN A 1 89 ? -4.501 -18.742 25.076 1.00 62.16 89 GLN A O 1
ATOM 710 N N . LEU A 1 90 ? -5.940 -19.234 26.737 1.00 66.06 90 LEU A N 1
ATOM 711 C CA . LEU A 1 90 ? -5.170 -18.580 27.787 1.00 66.06 90 LEU A CA 1
ATOM 712 C C . LEU A 1 90 ? -3.944 -19.449 28.073 1.00 66.06 90 LEU A C 1
ATOM 714 O O . LEU A 1 90 ? -4.074 -20.654 28.290 1.00 66.06 90 LEU A O 1
ATOM 718 N N . ASP A 1 91 ? -2.765 -18.841 28.031 1.00 73.25 91 ASP A N 1
ATOM 719 C CA . ASP A 1 91 ? -1.527 -19.492 28.439 1.00 73.25 91 ASP A CA 1
ATOM 720 C C . ASP A 1 91 ? -1.314 -19.284 29.945 1.00 73.25 91 ASP A C 1
ATOM 722 O O . ASP A 1 91 ? -1.587 -18.206 30.474 1.00 73.25 91 ASP A O 1
ATOM 726 N N . LEU A 1 92 ? -0.818 -20.315 30.634 1.00 77.50 92 LEU A N 1
ATOM 727 C CA . LEU A 1 92 ? -0.580 -20.325 32.085 1.00 77.50 92 LEU A CA 1
ATOM 728 C C . LEU A 1 92 ? 0.413 -19.245 32.535 1.00 77.50 92 LEU A C 1
ATOM 730 O O . LEU A 1 92 ? 0.417 -18.865 33.703 1.00 77.50 92 LEU A O 1
ATOM 734 N N . PHE A 1 93 ? 1.238 -18.751 31.612 1.00 82.81 93 PHE A N 1
ATOM 735 C CA . PHE A 1 93 ? 2.256 -17.736 31.867 1.00 82.81 93 PHE A CA 1
ATOM 736 C C . PHE A 1 93 ? 1.824 -16.315 31.473 1.00 82.81 93 PHE A C 1
ATOM 738 O O . PHE A 1 93 ? 2.621 -15.386 31.585 1.00 82.81 93 PHE A O 1
ATOM 745 N N . THR A 1 94 ? 0.586 -16.120 31.003 1.00 77.25 94 THR A N 1
ATOM 746 C CA . THR A 1 94 ? 0.080 -14.791 30.625 1.00 77.25 94 THR A CA 1
ATOM 747 C C . THR A 1 94 ? -0.575 -14.102 31.818 1.00 77.25 94 THR A C 1
ATOM 749 O O . THR A 1 94 ? -1.555 -14.615 32.354 1.00 77.25 94 THR A O 1
ATOM 752 N N . ASP A 1 95 ? -0.091 -12.912 32.195 1.00 83.00 95 ASP A N 1
ATOM 753 C CA . ASP A 1 95 ? -0.783 -12.045 33.155 1.00 83.00 95 ASP A CA 1
ATOM 754 C C . ASP A 1 95 ? -2.081 -11.492 32.522 1.00 83.00 95 ASP A C 1
ATOM 756 O O . ASP A 1 95 ? -2.024 -10.726 31.546 1.00 83.00 95 ASP A O 1
ATOM 760 N N . PRO A 1 96 ? -3.270 -11.852 33.046 1.00 79.00 96 PRO A N 1
ATOM 761 C CA . PRO A 1 96 ? -4.541 -11.399 32.492 1.00 79.00 96 PRO A CA 1
ATOM 762 C C . PRO A 1 96 ? -4.725 -9.878 32.545 1.00 79.00 96 PRO A C 1
ATOM 764 O O . PRO A 1 96 ? -5.390 -9.322 31.663 1.00 79.00 96 PRO A O 1
ATOM 767 N N . ALA A 1 97 ? -4.162 -9.207 33.557 1.00 83.56 97 ALA A N 1
ATOM 768 C CA . ALA A 1 97 ? -4.289 -7.764 33.735 1.00 83.56 97 ALA A CA 1
ATOM 769 C C . ALA A 1 97 ? -3.485 -7.020 32.664 1.00 83.56 97 ALA A C 1
ATOM 771 O O . ALA A 1 97 ? -4.039 -6.190 31.940 1.00 83.56 97 ALA A O 1
ATOM 772 N N . GLU A 1 98 ? -2.223 -7.406 32.465 1.00 83.94 98 GLU A N 1
ATOM 773 C CA . GLU A 1 98 ? -1.375 -6.831 31.418 1.00 83.94 98 GLU A CA 1
ATOM 774 C C . GLU A 1 98 ? -1.982 -7.056 30.018 1.00 83.94 98 GLU A C 1
ATOM 776 O O . GLU A 1 98 ? -2.010 -6.161 29.167 1.00 83.94 98 GLU A O 1
ATOM 781 N N . GLN A 1 99 ? -2.544 -8.243 29.768 1.00 79.75 99 GLN A N 1
ATOM 782 C CA . GLN A 1 99 ? -3.202 -8.542 28.497 1.00 79.75 99 GLN A CA 1
ATOM 783 C C . GLN A 1 99 ? -4.486 -7.721 28.288 1.00 79.75 99 GLN A C 1
ATOM 785 O O . GLN A 1 99 ? -4.825 -7.375 27.151 1.00 79.75 99 GLN A O 1
ATOM 790 N N . ALA A 1 100 ? -5.243 -7.431 29.348 1.00 82.38 100 ALA A N 1
ATOM 791 C CA . ALA A 1 100 ? -6.423 -6.573 29.272 1.00 82.38 100 ALA A CA 1
ATOM 792 C C . ALA A 1 100 ? -6.039 -5.118 28.956 1.00 82.38 100 ALA A C 1
ATOM 794 O O . ALA A 1 100 ? -6.632 -4.520 28.055 1.00 82.38 100 ALA A O 1
ATOM 795 N N . GLU A 1 101 ? -5.007 -4.584 29.610 1.00 86.94 101 GLU A N 1
ATOM 796 C CA . GLU A 1 101 ? -4.501 -3.230 29.360 1.00 86.94 101 GLU A CA 1
ATOM 797 C C . GLU A 1 101 ? -3.997 -3.059 27.923 1.00 86.94 101 GLU A C 1
ATOM 799 O O . GLU A 1 101 ? -4.408 -2.130 27.222 1.00 86.94 101 GLU A O 1
ATOM 804 N N . ARG A 1 102 ? -3.179 -4.001 27.433 1.00 84.69 102 ARG A N 1
ATOM 805 C CA . ARG A 1 102 ? -2.691 -3.999 26.042 1.00 84.69 102 ARG A CA 1
ATOM 806 C C . ARG A 1 102 ? -3.845 -3.995 25.035 1.00 84.69 102 ARG A C 1
ATOM 808 O O . ARG A 1 102 ? -3.805 -3.254 24.052 1.00 84.69 102 ARG A O 1
ATOM 815 N N . ARG A 1 103 ? -4.895 -4.786 25.289 1.00 82.25 103 ARG A N 1
ATOM 816 C CA . ARG A 1 103 ? -6.098 -4.829 24.440 1.00 82.25 103 ARG A CA 1
ATOM 817 C C . ARG A 1 103 ? -6.864 -3.510 24.464 1.00 82.25 103 ARG A C 1
ATOM 819 O O . ARG A 1 103 ? -7.243 -3.031 23.398 1.00 82.25 103 ARG A O 1
ATOM 826 N N . ALA A 1 104 ? -7.063 -2.913 25.636 1.00 86.56 104 ALA A N 1
ATOM 827 C CA . ALA A 1 104 ? -7.750 -1.631 25.766 1.00 86.56 104 ALA A CA 1
ATOM 828 C C . ALA A 1 104 ? -6.999 -0.511 25.026 1.00 86.56 104 ALA A C 1
ATOM 830 O O . ALA A 1 104 ? -7.599 0.223 24.237 1.00 86.56 104 ALA A O 1
ATOM 831 N N . ALA A 1 105 ? -5.675 -0.438 25.195 1.00 88.88 105 ALA A N 1
ATOM 832 C CA . ALA A 1 105 ? -4.828 0.524 24.493 1.00 88.88 105 ALA A CA 1
ATOM 833 C C . ALA A 1 105 ? -4.891 0.336 22.967 1.00 88.88 105 ALA A C 1
ATOM 835 O O . ALA A 1 105 ? -5.022 1.304 22.213 1.00 88.88 105 ALA A O 1
ATOM 836 N N . GLN A 1 106 ? -4.854 -0.915 22.502 1.00 85.62 106 GLN A N 1
ATOM 837 C CA . GLN A 1 106 ? -4.978 -1.231 21.084 1.00 85.62 106 GLN A CA 1
ATOM 838 C C . GLN A 1 106 ? -6.346 -0.820 20.521 1.00 85.62 106 GLN A C 1
ATOM 840 O O . GLN A 1 106 ? -6.401 -0.170 19.477 1.00 85.62 106 GLN A O 1
ATOM 845 N N . GLN A 1 107 ? -7.442 -1.148 21.210 1.00 86.25 107 GLN A N 1
ATOM 846 C CA . GLN A 1 107 ? -8.795 -0.762 20.796 1.00 86.25 107 GLN A CA 1
ATOM 847 C C . GLN A 1 107 ? -8.950 0.760 20.722 1.00 86.25 107 GLN A C 1
ATOM 849 O O . GLN A 1 107 ? -9.526 1.284 19.767 1.00 86.25 107 GLN A O 1
ATOM 854 N N . GLN A 1 108 ? -8.395 1.487 21.693 1.00 90.75 108 GLN A N 1
ATOM 855 C CA . GLN A 1 108 ? -8.413 2.946 21.692 1.00 90.75 108 GLN A CA 1
ATOM 856 C C . GLN A 1 108 ? -7.650 3.519 20.489 1.00 90.75 108 GLN A C 1
ATOM 858 O O . GLN A 1 108 ? -8.159 4.415 19.811 1.00 90.75 108 GLN A O 1
ATOM 863 N N . ALA A 1 109 ? -6.464 2.986 20.185 1.00 89.50 109 ALA A N 1
ATOM 864 C CA . ALA A 1 109 ? -5.675 3.407 19.029 1.00 89.50 109 ALA A CA 1
ATOM 865 C C . ALA A 1 109 ? -6.398 3.125 17.698 1.00 89.50 109 ALA A C 1
ATOM 867 O O . ALA A 1 109 ? -6.425 3.984 16.814 1.00 89.50 109 ALA A O 1
ATOM 868 N N . GLU A 1 110 ? -7.0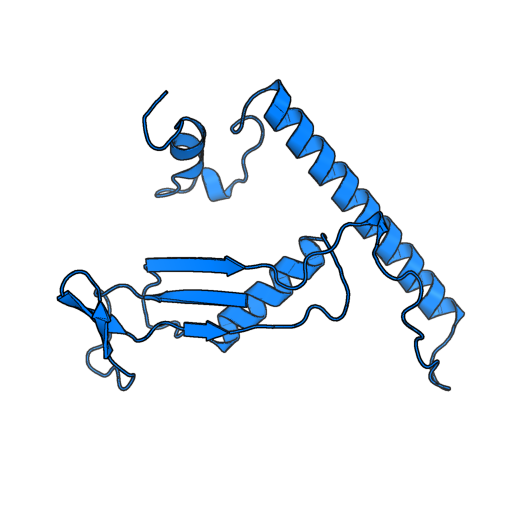27 1.953 17.566 1.00 88.31 110 GLU A N 1
ATOM 869 C CA . GLU A 1 110 ? -7.818 1.585 16.385 1.00 88.31 110 GLU A CA 1
ATOM 870 C C . GLU A 1 110 ? -9.039 2.508 16.216 1.00 88.31 110 GLU A C 1
ATOM 872 O O . GLU A 1 110 ? -9.329 2.963 15.106 1.00 88.31 110 GLU A O 1
ATOM 877 N N . GLN A 1 111 ? -9.717 2.868 17.310 1.00 90.75 111 GLN A N 1
ATOM 878 C CA . GLN A 1 111 ? -10.862 3.779 17.277 1.00 90.75 111 GLN A CA 1
ATOM 879 C C . GLN A 1 111 ? -10.462 5.212 16.890 1.00 90.75 111 GLN A C 1
ATOM 881 O O . GLN A 1 111 ? -11.160 5.862 16.103 1.00 90.75 111 GLN A O 1
ATOM 886 N N . GLN A 1 112 ? -9.334 5.706 17.409 1.00 91.94 112 GLN A N 1
ATOM 887 C CA . GLN A 1 112 ? -8.783 7.008 17.022 1.00 91.94 112 GLN A CA 1
ATOM 888 C C . GLN A 1 112 ? -8.430 7.037 15.531 1.00 91.94 112 GLN A C 1
ATOM 890 O O . GLN A 1 112 ? -8.828 7.959 14.817 1.00 91.94 112 GLN A O 1
ATOM 895 N N . GLU A 1 113 ? -7.744 6.002 15.038 1.00 92.69 113 GLU A N 1
ATOM 896 C CA . GLU A 1 113 ? -7.403 5.871 13.621 1.00 92.69 113 GLU A CA 1
ATOM 897 C C . GLU A 1 113 ? -8.661 5.861 12.744 1.00 92.69 113 GLU A C 1
ATOM 899 O O . GLU A 1 113 ? -8.745 6.600 11.761 1.00 92.69 113 GLU A O 1
ATOM 904 N N . LYS A 1 114 ? -9.675 5.081 13.125 1.00 91.94 114 LYS A N 1
ATOM 905 C CA . LYS A 1 114 ? -10.949 5.005 12.405 1.00 91.94 114 LYS A CA 1
ATOM 906 C C . LYS A 1 114 ? -11.652 6.362 12.332 1.00 91.94 114 LYS A C 1
ATOM 908 O O . LYS A 1 114 ? -12.185 6.723 11.282 1.00 91.94 114 LYS A O 1
ATOM 913 N N . SER A 1 115 ? -11.651 7.123 13.425 1.00 94.38 115 SER A N 1
ATOM 914 C CA . SER A 1 115 ? -12.220 8.477 13.464 1.00 94.38 115 SER A CA 1
ATOM 915 C C . SER A 1 115 ? -11.503 9.427 12.496 1.00 94.38 115 SER A C 1
ATOM 917 O O . SER A 1 115 ? -12.147 10.146 11.723 1.00 94.38 115 SER A O 1
ATOM 919 N N . LEU A 1 116 ? -10.169 9.366 12.454 1.00 93.19 116 LEU A N 1
ATOM 920 C CA . LEU A 1 116 ? -9.358 10.149 11.519 1.00 93.19 116 LEU A CA 1
ATOM 921 C C . LEU A 1 116 ? -9.650 9.770 10.063 1.00 93.19 116 LEU A C 1
ATOM 923 O O . LEU A 1 116 ? -9.890 10.650 9.237 1.00 93.19 116 LEU A O 1
ATOM 927 N N . GLN A 1 117 ? -9.700 8.474 9.746 1.00 92.06 117 GLN A N 1
ATOM 928 C CA . GLN A 1 117 ? -10.017 7.997 8.397 1.00 92.06 117 GLN A CA 1
ATOM 929 C C . GLN A 1 117 ? -11.404 8.472 7.938 1.00 92.06 117 GLN A C 1
ATOM 931 O O . GLN A 1 117 ? -11.547 8.978 6.824 1.00 92.06 117 GLN A O 1
ATOM 936 N N . LYS A 1 118 ? -12.419 8.382 8.808 1.00 94.38 118 LYS A N 1
ATOM 937 C CA . LYS A 1 118 ? -13.771 8.891 8.520 1.00 94.38 118 LYS A CA 1
ATOM 938 C C . LYS A 1 118 ? -13.782 10.398 8.285 1.00 94.38 118 LYS A C 1
ATOM 940 O O . LYS A 1 118 ? -14.444 10.860 7.360 1.00 94.38 118 LYS A O 1
ATOM 945 N N . THR A 1 119 ? -13.028 11.151 9.081 1.00 95.81 119 THR A N 1
ATOM 946 C CA . THR A 1 119 ? -12.898 12.605 8.917 1.00 95.81 119 THR A CA 1
ATOM 947 C C . THR A 1 119 ? -12.280 12.958 7.564 1.00 95.81 119 THR A C 1
ATOM 949 O O . THR A 1 119 ? -12.818 13.804 6.851 1.00 95.81 119 THR A O 1
ATOM 952 N N . ILE A 1 120 ? -11.207 12.269 7.162 1.00 93.31 120 ILE A N 1
ATOM 953 C CA . ILE A 1 120 ? -10.566 12.468 5.852 1.00 93.31 120 ILE A CA 1
ATOM 954 C C . ILE A 1 120 ? -11.554 12.178 4.716 1.00 93.31 120 ILE A C 1
ATOM 956 O O . ILE A 1 120 ? -11.658 12.973 3.783 1.00 93.31 120 ILE A O 1
ATOM 960 N N . LEU A 1 121 ? -12.313 11.082 4.804 1.00 94.06 121 LEU A N 1
ATOM 961 C CA . LEU A 1 121 ? -13.329 10.738 3.805 1.00 94.06 121 LEU A CA 1
ATOM 962 C C . LEU A 1 121 ? -14.430 11.803 3.720 1.00 94.06 121 LEU A C 1
ATOM 964 O O . LEU A 1 121 ? -14.791 12.221 2.622 1.00 94.06 121 LEU A O 1
ATOM 968 N N . ALA A 1 122 ? -14.925 12.286 4.862 1.00 96.19 122 ALA A N 1
ATOM 969 C CA . ALA A 1 122 ? -15.930 13.344 4.904 1.00 96.19 122 ALA A CA 1
ATOM 970 C C . ALA A 1 122 ? -15.409 14.654 4.287 1.00 96.19 122 ALA A C 1
ATOM 972 O O . ALA A 1 122 ? -16.120 15.306 3.524 1.00 96.19 122 ALA A O 1
ATOM 973 N N . MET A 1 123 ? -14.152 15.025 4.557 1.00 94.81 123 MET A N 1
ATOM 974 C CA . MET A 1 123 ? -13.514 16.179 3.917 1.00 94.81 123 MET A CA 1
ATOM 975 C C . MET A 1 123 ? -13.402 15.995 2.403 1.00 94.81 123 MET A C 1
ATOM 977 O O . MET A 1 123 ? -13.760 16.898 1.654 1.00 94.81 123 MET A O 1
ATOM 981 N N . GLN A 1 124 ? -12.969 14.821 1.940 1.00 93.06 124 GLN A N 1
ATOM 982 C CA . GLN A 1 124 ? -12.847 14.531 0.510 1.00 93.06 124 GLN A CA 1
ATOM 983 C C . GLN A 1 124 ? -14.196 14.552 -0.220 1.00 93.06 124 GLN A C 1
ATOM 985 O O . GLN A 1 124 ? -14.262 14.983 -1.369 1.00 93.06 124 GLN A O 1
ATOM 990 N N . GLN A 1 125 ? -15.274 14.115 0.434 1.00 93.19 125 GLN A N 1
ATOM 991 C CA . GLN A 1 125 ? -16.628 14.183 -0.121 1.00 93.19 125 GLN A CA 1
ATOM 992 C C . GLN A 1 125 ? -17.144 15.623 -0.220 1.00 93.19 125 GLN A C 1
ATOM 994 O O . GLN A 1 125 ? -17.803 15.961 -1.198 1.00 93.19 125 GLN A O 1
ATOM 999 N N . ARG A 1 126 ? -16.841 16.473 0.770 1.00 95.12 126 ARG A N 1
ATOM 1000 C CA . ARG A 1 126 ? -17.327 17.865 0.819 1.00 95.12 126 ARG A CA 1
ATOM 1001 C C . ARG A 1 126 ? -16.498 18.832 -0.025 1.00 95.12 126 ARG A C 1
ATOM 1003 O O . ARG A 1 126 ? -17.062 19.732 -0.632 1.00 95.12 126 ARG A O 1
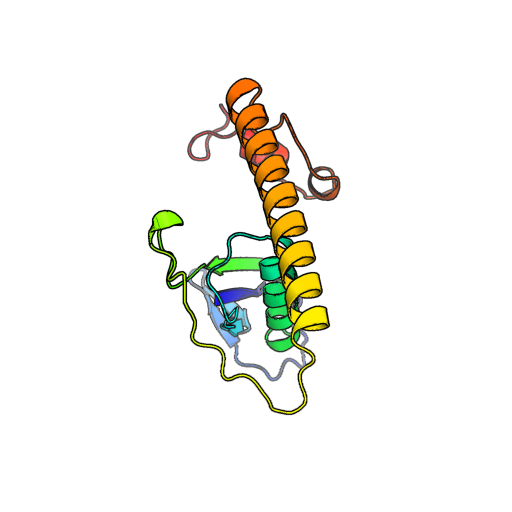ATOM 1010 N N . TYR A 1 127 ? -15.178 18.660 -0.046 1.00 93.56 127 TYR A N 1
ATOM 1011 C CA . TYR A 1 127 ? -14.225 19.611 -0.635 1.00 93.56 127 TYR A CA 1
ATOM 1012 C C . TYR A 1 127 ? -13.445 19.035 -1.829 1.00 93.56 127 TYR A C 1
ATOM 1014 O O . TYR A 1 127 ? -12.593 19.709 -2.402 1.00 93.56 127 TYR A O 1
ATOM 1022 N N . GLY A 1 128 ?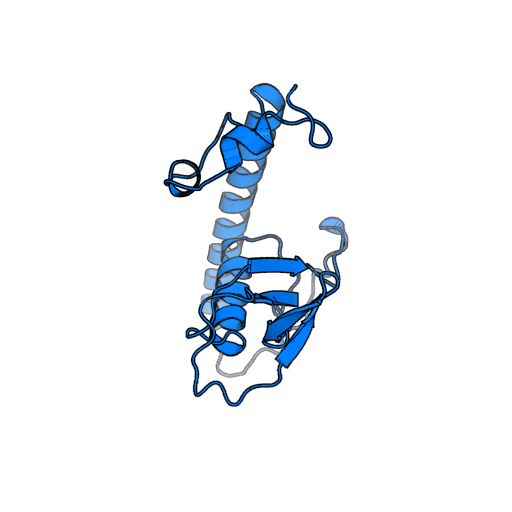 -13.727 17.790 -2.223 1.00 91.62 128 GLY A N 1
ATOM 1023 C CA . GLY A 1 128 ? -13.086 17.111 -3.347 1.00 91.62 128 GLY A CA 1
ATOM 1024 C C . GLY A 1 128 ? -11.874 16.259 -2.955 1.00 91.62 128 GLY A C 1
ATOM 1025 O O . GLY A 1 128 ? -11.287 16.382 -1.881 1.00 91.62 128 GLY A O 1
ATOM 1026 N N . LYS A 1 129 ? -11.456 15.370 -3.864 1.00 89.69 129 LYS A N 1
ATOM 1027 C CA . LYS A 1 129 ? -10.407 14.357 -3.617 1.00 89.69 129 LYS A CA 1
ATOM 1028 C C . LYS A 1 129 ? -9.026 14.945 -3.281 1.00 89.69 129 LYS A C 1
ATOM 1030 O O . LYS A 1 129 ? -8.217 14.261 -2.662 1.00 89.69 129 LYS A O 1
ATOM 1035 N N . ASN A 1 130 ? -8.768 16.198 -3.664 1.00 93.06 130 ASN A N 1
ATOM 1036 C CA . ASN A 1 130 ? -7.528 16.927 -3.369 1.00 93.06 130 ASN A CA 1
ATOM 1037 C C . ASN A 1 130 ? -7.572 17.727 -2.053 1.00 93.06 130 ASN A C 1
ATOM 1039 O O . ASN A 1 130 ? -6.589 18.382 -1.728 1.00 93.06 130 ASN A O 1
ATOM 1043 N N . ALA A 1 131 ? -8.664 17.659 -1.281 1.00 93.12 131 ALA A N 1
ATOM 1044 C CA . ALA A 1 131 ? -8.798 18.385 -0.014 1.00 93.12 131 ALA A CA 1
ATOM 1045 C C . ALA A 1 131 ? -7.768 17.965 1.047 1.00 93.12 131 ALA A C 1
ATOM 1047 O O . ALA A 1 131 ? -7.384 18.765 1.894 1.00 93.12 131 ALA A O 1
ATOM 1048 N N . VAL A 1 132 ? -7.319 16.707 1.001 1.00 92.19 132 VAL A N 1
ATOM 1049 C CA . VAL A 1 132 ? -6.278 16.173 1.883 1.00 92.19 132 VAL A CA 1
ATOM 1050 C C . VAL A 1 132 ? -5.261 15.422 1.034 1.00 92.19 132 VAL A C 1
ATOM 1052 O O . VAL A 1 132 ? -5.597 14.444 0.363 1.00 92.19 132 VAL A O 1
ATOM 1055 N N . LEU A 1 133 ? -4.007 15.867 1.085 1.00 92.50 133 LEU A N 1
ATOM 1056 C CA . LEU A 1 133 ? -2.881 15.268 0.374 1.00 92.50 133 LEU A CA 1
ATOM 1057 C C . LEU A 1 133 ? -1.811 14.819 1.370 1.00 92.50 133 LEU A C 1
ATOM 1059 O O . LEU A 1 133 ? -1.624 15.418 2.425 1.00 92.50 133 LEU A O 1
ATOM 1063 N N . LYS A 1 134 ? -1.093 13.752 1.021 1.00 90.69 134 LYS A N 1
ATOM 1064 C CA . LYS A 1 134 ? 0.114 13.327 1.737 1.00 90.69 134 LYS A CA 1
ATOM 1065 C C . LYS A 1 134 ? 1.326 14.016 1.115 1.00 90.69 134 LYS A C 1
ATOM 1067 O O . LYS A 1 134 ? 1.311 14.266 -0.086 1.00 90.69 134 LYS A O 1
ATOM 1072 N N . GLY A 1 135 ? 2.399 14.229 1.878 1.00 93.50 135 GLY A N 1
ATOM 1073 C CA . GLY A 1 135 ? 3.640 14.819 1.346 1.00 93.50 135 GLY A CA 1
ATOM 1074 C C . GLY A 1 135 ? 4.190 14.074 0.120 1.00 93.50 135 GLY A C 1
ATOM 1075 O O . GLY A 1 135 ? 4.578 14.701 -0.858 1.00 93.50 135 GLY A O 1
ATOM 1076 N N . MET A 1 136 ? 4.093 12.737 0.105 1.00 92.38 136 MET A N 1
ATOM 1077 C CA . MET A 1 136 ? 4.468 11.896 -1.048 1.00 92.38 136 MET A CA 1
ATOM 1078 C C . MET A 1 136 ? 3.693 12.212 -2.340 1.00 92.38 136 MET A C 1
ATOM 1080 O O . MET A 1 136 ? 4.176 11.937 -3.429 1.00 92.38 136 MET A O 1
ATOM 1084 N N . ASN A 1 137 ? 2.503 12.814 -2.247 1.00 92.38 137 ASN A N 1
ATOM 1085 C CA . ASN A 1 137 ? 1.709 13.181 -3.421 1.00 92.38 137 ASN A CA 1
ATOM 1086 C C . ASN A 1 137 ? 2.258 14.421 -4.146 1.00 92.38 137 ASN A C 1
ATOM 1088 O O . ASN A 1 137 ? 1.772 14.726 -5.232 1.00 92.38 137 ASN A O 1
ATOM 1092 N N . LEU A 1 138 ? 3.198 15.145 -3.530 1.00 93.50 138 LEU A N 1
ATOM 1093 C CA . LEU A 1 138 ? 3.817 16.362 -4.064 1.00 93.50 138 LEU A CA 1
ATOM 1094 C C . LEU A 1 138 ? 5.224 16.113 -4.625 1.00 93.50 138 LEU A C 1
ATOM 1096 O O . LEU A 1 138 ? 5.855 17.044 -5.114 1.00 93.50 138 LEU A O 1
ATOM 1100 N N . GLN A 1 139 ? 5.730 14.881 -4.526 1.00 94.94 139 GLN A N 1
ATOM 1101 C CA . GLN A 1 139 ? 7.036 14.523 -5.069 1.00 94.94 139 GLN A CA 1
ATOM 1102 C C . GLN A 1 139 ? 7.025 14.560 -6.600 1.00 94.94 139 GLN A C 1
ATOM 1104 O O . GLN A 1 139 ? 5.991 14.347 -7.238 1.00 94.94 139 GLN A O 1
ATOM 1109 N N . GLU A 1 140 ? 8.190 14.804 -7.196 1.00 92.88 140 GLU A N 1
ATOM 1110 C CA . GLU A 1 140 ? 8.357 14.729 -8.644 1.00 92.88 140 GLU A CA 1
ATOM 1111 C C . GLU A 1 140 ? 7.966 13.331 -9.158 1.00 92.88 140 GLU A C 1
ATOM 1113 O O . GLU A 1 140 ? 8.287 12.311 -8.549 1.00 92.88 140 GLU A O 1
ATOM 1118 N N . GLY A 1 141 ? 7.198 13.284 -10.249 1.00 88.31 141 GLY A N 1
ATOM 1119 C CA . GLY A 1 141 ? 6.636 12.042 -10.790 1.00 88.31 141 GLY A CA 1
ATOM 1120 C C . GLY A 1 141 ? 5.361 11.541 -10.093 1.00 88.31 141 GLY A C 1
ATOM 1121 O O . GLY A 1 141 ? 4.715 10.621 -10.602 1.00 88.31 141 GLY A O 1
ATOM 1122 N N . ALA A 1 142 ? 4.927 12.149 -8.981 1.00 91.31 142 ALA A N 1
ATOM 1123 C CA . ALA A 1 142 ? 3.651 11.807 -8.359 1.00 91.31 142 ALA A CA 1
ATOM 1124 C C . ALA A 1 142 ? 2.466 12.296 -9.213 1.00 91.31 142 ALA A C 1
ATOM 1126 O O . ALA A 1 142 ? 2.362 13.461 -9.586 1.00 91.31 142 ALA A O 1
ATOM 1127 N N . THR A 1 143 ? 1.512 11.404 -9.490 1.00 91.25 143 THR A N 1
ATOM 1128 C CA . THR A 1 143 ? 0.352 11.693 -10.359 1.00 91.25 143 THR A CA 1
ATOM 1129 C C . THR A 1 143 ? -0.961 11.854 -9.592 1.00 91.25 143 THR A C 1
ATOM 1131 O O . THR A 1 143 ? -2.018 12.030 -10.198 1.00 91.25 143 THR A O 1
ATOM 1134 N N . ALA A 1 144 ? -0.923 11.809 -8.254 1.00 92.12 144 ALA A N 1
ATOM 1135 C CA . ALA A 1 144 ? -2.116 11.764 -7.408 1.00 92.12 144 ALA A CA 1
ATOM 1136 C C . ALA A 1 144 ? -3.069 12.951 -7.644 1.00 92.12 144 ALA A C 1
ATOM 1138 O O . ALA A 1 144 ? -4.265 12.729 -7.824 1.00 92.12 144 ALA A O 1
ATOM 1139 N N . ILE A 1 145 ? -2.546 14.183 -7.710 1.00 92.06 145 ILE A N 1
ATOM 1140 C CA . ILE A 1 145 ? -3.348 15.401 -7.931 1.00 92.06 145 ILE A CA 1
ATOM 1141 C C . ILE A 1 145 ? -4.017 15.378 -9.308 1.00 92.06 145 ILE A C 1
ATOM 1143 O O . ILE A 1 145 ? -5.226 15.595 -9.408 1.00 92.06 145 ILE A O 1
ATOM 1147 N N . ALA A 1 146 ? -3.245 15.072 -10.356 1.00 91.00 146 ALA A N 1
ATOM 1148 C CA . ALA A 1 146 ? -3.746 15.006 -11.726 1.00 91.00 146 ALA A CA 1
ATOM 1149 C C . ALA A 1 146 ? -4.811 13.911 -11.881 1.00 91.00 146 ALA A C 1
ATOM 1151 O O . ALA A 1 146 ? -5.864 14.153 -12.462 1.00 91.00 146 ALA A O 1
ATOM 1152 N N . ARG A 1 147 ? -4.575 12.726 -11.300 1.00 88.50 147 ARG A N 1
ATOM 1153 C CA . ARG A 1 147 ? -5.524 11.604 -11.305 1.00 88.50 147 ARG A CA 1
ATOM 1154 C C . ARG A 1 147 ? -6.812 11.938 -10.555 1.00 88.50 147 ARG A C 1
ATOM 1156 O O . ARG A 1 147 ? -7.891 11.552 -10.987 1.00 88.50 147 ARG A O 1
ATOM 1163 N N . ASN A 1 148 ? -6.717 12.653 -9.437 1.00 91.12 148 ASN A N 1
ATOM 1164 C CA . ASN A 1 148 ? -7.883 13.062 -8.657 1.00 91.12 148 ASN A CA 1
ATOM 1165 C C . ASN A 1 148 ? -8.806 14.027 -9.420 1.00 91.12 148 ASN A C 1
ATOM 1167 O O . ASN A 1 148 ? -10.004 14.033 -9.142 1.00 91.12 148 ASN A O 1
ATOM 1171 N N . GLY A 1 149 ? -8.264 14.795 -10.373 1.00 87.69 149 GLY A N 1
ATOM 1172 C CA . GLY A 1 149 ? -9.018 15.662 -11.286 1.00 87.69 149 GLY A CA 1
ATOM 1173 C C . GLY A 1 149 ? -9.547 14.966 -12.547 1.00 87.69 149 GLY A C 1
ATOM 1174 O O . GLY A 1 149 ? -10.147 15.622 -13.390 1.00 87.69 149 GLY A O 1
ATOM 1175 N N . GLN A 1 150 ? -9.326 13.659 -12.709 1.00 88.06 150 GLN A N 1
ATOM 1176 C CA . GLN A 1 150 ? -9.862 12.897 -13.837 1.00 88.06 150 GLN A CA 1
ATOM 1177 C C . GLN A 1 150 ? -11.159 12.177 -13.457 1.00 88.06 150 GLN A C 1
ATOM 1179 O O . GLN A 1 150 ? -11.290 11.616 -12.363 1.00 88.06 150 GLN A O 1
ATOM 1184 N N . VAL A 1 151 ? -12.098 12.125 -14.401 1.00 78.81 151 VAL A N 1
ATOM 1185 C CA . VAL A 1 151 ? -13.328 11.328 -14.319 1.00 78.81 151 VAL A CA 1
ATOM 1186 C C . VAL A 1 151 ? -13.291 10.311 -15.456 1.00 78.81 151 VAL A C 1
ATOM 1188 O O . VAL A 1 151 ? -13.201 10.673 -16.624 1.00 78.81 151 VAL A O 1
ATOM 1191 N N . GLY A 1 152 ? -13.272 9.018 -15.122 1.00 72.50 152 GLY A N 1
ATOM 1192 C CA . GLY A 1 152 ? -13.220 7.944 -16.126 1.00 72.50 152 GLY A CA 1
ATOM 1193 C C . GLY A 1 152 ? -11.951 7.915 -16.995 1.00 72.50 152 GLY A C 1
ATOM 1194 O O . GLY A 1 152 ? -11.970 7.311 -18.057 1.00 72.50 152 GLY A O 1
ATOM 1195 N N . GLY A 1 153 ? -10.860 8.566 -16.571 1.00 70.44 153 GLY A N 1
ATOM 1196 C CA . GLY A 1 153 ? -9.611 8.668 -17.344 1.00 70.44 153 GLY A CA 1
ATOM 1197 C C . GLY A 1 153 ? -9.527 9.892 -18.262 1.00 70.44 153 GLY A C 1
ATOM 1198 O O . GLY A 1 153 ? -8.464 10.169 -18.814 1.00 70.44 153 GLY A O 1
ATOM 1199 N N . HIS A 1 154 ? -10.603 10.674 -18.367 1.00 71.75 154 HIS A N 1
ATOM 1200 C CA . HIS A 1 154 ? -10.603 11.962 -19.052 1.00 71.75 154 HIS A CA 1
ATOM 1201 C C . HIS A 1 154 ? -10.394 13.097 -18.047 1.00 71.75 154 HIS A C 1
ATOM 1203 O O . HIS A 1 154 ? -10.818 13.002 -16.891 1.00 71.75 154 HIS A O 1
ATOM 1209 N N . ARG A 1 155 ? -9.707 14.166 -18.471 1.00 58.97 155 ARG A N 1
ATOM 1210 C CA . ARG A 1 155 ? -9.642 15.404 -17.682 1.00 58.97 155 ARG A CA 1
ATOM 1211 C C . ARG A 1 155 ? -11.060 15.968 -17.591 1.00 58.97 155 ARG A C 1
ATOM 1213 O O . ARG A 1 155 ? -11.696 16.129 -18.630 1.00 58.97 155 ARG A O 1
ATOM 1220 N N . ALA A 1 156 ? -11.533 16.169 -16.364 1.00 57.91 156 ALA A N 1
ATOM 1221 C CA . ALA A 1 156 ? -12.764 16.902 -16.099 1.00 57.91 156 ALA A CA 1
ATOM 1222 C C . ALA A 1 156 ? -12.542 18.407 -16.277 1.00 57.91 156 ALA A C 1
ATOM 1224 O O . ALA A 1 156 ? -11.384 18.851 -16.081 1.00 57.91 156 ALA A O 1
#

Radius of gyration: 20.98 Å; chains: 1; bounding box: 45×40×60 Å

pLDDT: mean 89.84, std 9.28, range [50.19, 97.81]

Sequence (156 aa):
MLTVGYDYTGIPEDYAGTLEQNHYGKTVPQMAHGSTNLGRFTASARTMVPAVVRLYEEIVDKRLLVRRMYVVANHVIREQDVPRDTCMQLDLFTDPAEQAERRAAQQQAEQQEKSLQKTILAMQQRYGKNAVLKGMNLQEGATAIARNGQVGGHRA